Protein AF-A0A531KF89-F1 (afdb_monomer)

Solvent-accessible surface area (backbone atoms only — not comparable to full-atom values): 3051 Å² total; per-residue (Å²): 140,86,86,87,77,53,58,100,88,45,90,68,86,85,88,87,85,76,70,67,57,97,88,41,67,73,84,88,78,82,79,82,45,78,67,69,72,71,110

Sequence (39 aa):
MHWHGASATTAMTHLAIQESLDGKPVEWLEKVSDEQYRS

Secondary structure (DSSP, 8-state):
-------SSS----------BTTBS----PPPPHHHHH-

Structure (mmCIF, N/CA/C/O backbone):
data_AF-A0A531KF89-F1
#
_entry.id   AF-A0A531KF89-F1
#
loop_
_atom_site.group_PDB
_atom_site.id
_atom_site.type_symbol
_atom_site.label_atom_id
_atom_site.label_alt_id
_atom_site.label_comp_id
_atom_site.label_asym_id
_atom_site.label_entity_id
_atom_site.label_seq_id
_atom_site.pdbx_PDB_ins_code
_atom_site.Cartn_x
_atom_site.Cartn_y
_atom_site.Cartn_z
_atom_site.occupancy
_atom_site.B_iso_or_equiv
_atom_site.auth_seq_id
_atom_site.auth_comp_id
_atom_site.auth_asym_id
_atom_site.auth_atom_id
_atom_site.pdbx_PDB_model_num
ATOM 1 N N . MET A 1 1 ? 10.090 8.509 2.204 1.00 79.75 1 MET A N 1
ATOM 2 C CA . MET A 1 1 ? 9.351 7.248 2.426 1.00 79.75 1 MET A CA 1
ATOM 3 C C . MET A 1 1 ? 7.887 7.584 2.599 1.00 79.75 1 MET A C 1
ATOM 5 O O . MET A 1 1 ? 7.607 8.560 3.283 1.00 79.75 1 MET A O 1
ATOM 9 N N . HIS A 1 2 ? 6.979 6.861 1.952 1.00 94.62 2 HIS A N 1
ATOM 10 C CA . HIS A 1 2 ? 5.544 7.104 2.087 1.00 94.62 2 HIS A CA 1
ATOM 11 C C . HIS A 1 2 ? 4.773 5.790 1.970 1.00 94.62 2 H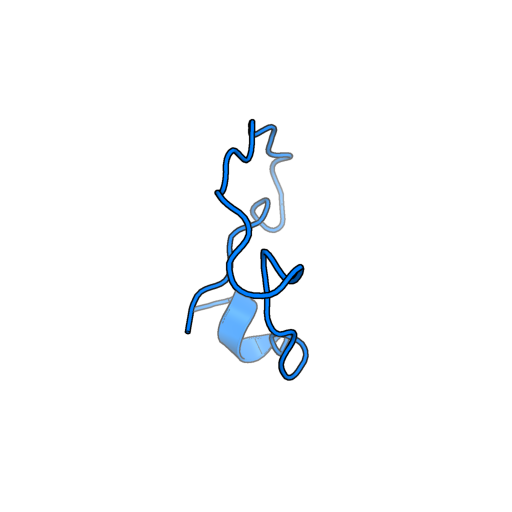IS A C 1
ATOM 13 O O . HIS A 1 2 ? 5.263 4.827 1.384 1.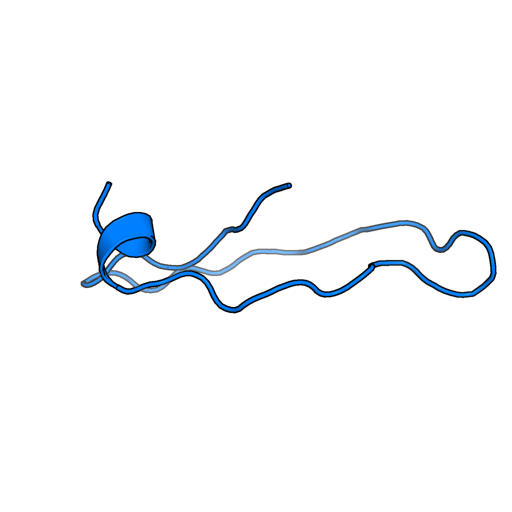00 94.62 2 HIS A O 1
ATOM 19 N N . TRP A 1 3 ? 3.567 5.781 2.521 1.00 97.19 3 TRP A N 1
ATOM 20 C CA . TRP A 1 3 ? 2.571 4.742 2.322 1.00 97.19 3 TRP A CA 1
ATOM 21 C C . TRP A 1 3 ? 1.222 5.426 2.094 1.00 97.19 3 TRP A C 1
ATOM 23 O O . TRP A 1 3 ? 1.014 6.568 2.503 1.00 97.19 3 TRP A O 1
ATOM 33 N N . HIS A 1 4 ? 0.314 4.743 1.412 1.00 96.62 4 HIS A N 1
ATOM 34 C CA . HIS A 1 4 ? -1.061 5.187 1.231 1.00 96.62 4 HIS A CA 1
ATOM 35 C C . HIS A 1 4 ? -1.972 3.962 1.281 1.00 96.62 4 HIS A C 1
ATOM 37 O O . HIS A 1 4 ? -1.618 2.888 0.789 1.00 96.62 4 HIS A O 1
ATOM 43 N N . GLY A 1 5 ? -3.148 4.104 1.874 1.00 96.88 5 GLY A N 1
ATOM 44 C CA . GLY A 1 5 ? -4.053 2.985 2.088 1.00 96.88 5 GLY A CA 1
ATOM 45 C C . GLY A 1 5 ? -5.456 3.449 2.436 1.00 96.88 5 GLY A C 1
ATOM 46 O O . GLY A 1 5 ? -5.714 4.641 2.598 1.00 96.88 5 GLY A O 1
ATOM 47 N N . ALA A 1 6 ? -6.365 2.484 2.516 1.00 97.69 6 ALA A N 1
ATOM 48 C CA . ALA A 1 6 ? -7.677 2.689 3.111 1.00 97.69 6 ALA A CA 1
ATOM 49 C C . ALA A 1 6 ? -7.547 3.145 4.575 1.00 97.69 6 ALA A C 1
ATOM 51 O O . ALA A 1 6 ? -6.506 2.948 5.199 1.00 97.69 6 ALA A O 1
ATOM 52 N N . SER A 1 7 ? -8.614 3.728 5.122 1.00 95.88 7 SER A N 1
ATOM 53 C CA . SER A 1 7 ? -8.729 3.881 6.574 1.00 95.88 7 SER A CA 1
ATOM 54 C C . SER A 1 7 ? -9.206 2.566 7.200 1.00 95.88 7 SER A C 1
ATOM 56 O O . SER A 1 7 ? -9.620 1.638 6.503 1.00 95.88 7 SER A O 1
ATOM 58 N N . ALA A 1 8 ? -9.208 2.480 8.534 1.00 95.94 8 ALA A N 1
ATOM 59 C CA . ALA A 1 8 ? -9.634 1.273 9.248 1.00 95.94 8 ALA A CA 1
ATOM 60 C C . ALA A 1 8 ? -11.096 0.859 8.978 1.00 95.94 8 ALA A C 1
ATOM 62 O O . ALA A 1 8 ? -11.445 -0.301 9.176 1.00 95.94 8 ALA A O 1
ATOM 63 N N . THR A 1 9 ? -11.952 1.792 8.551 1.00 98.00 9 THR A N 1
ATOM 64 C CA . THR A 1 9 ? -13.403 1.569 8.426 1.00 98.00 9 THR A CA 1
ATOM 65 C C . THR A 1 9 ? -13.961 1.879 7.042 1.00 98.00 9 THR A C 1
ATOM 67 O O . THR A 1 9 ? -15.147 1.662 6.809 1.00 98.00 9 THR A O 1
ATOM 70 N N . THR A 1 10 ? -13.153 2.407 6.120 1.00 98.19 10 THR A N 1
ATOM 71 C CA . THR A 1 10 ? -13.621 2.840 4.796 1.00 98.19 10 THR A CA 1
ATOM 72 C C . THR A 1 10 ? -12.646 2.398 3.715 1.00 98.19 10 THR A C 1
ATOM 74 O O . THR A 1 10 ? -11.462 2.723 3.770 1.00 98.19 10 THR A O 1
ATOM 77 N N . ALA A 1 11 ? -13.155 1.680 2.711 1.00 98.19 11 ALA A N 1
ATOM 78 C CA . ALA A 1 11 ? -12.364 1.238 1.569 1.00 98.19 11 ALA A CA 1
ATOM 79 C C . ALA A 1 11 ? -11.908 2.422 0.700 1.00 98.19 11 ALA A C 1
ATOM 81 O O . ALA A 1 11 ? -12.614 3.420 0.560 1.00 98.19 11 ALA A O 1
ATOM 82 N N . MET A 1 12 ? -10.737 2.279 0.078 1.00 98.44 12 MET A N 1
ATOM 83 C CA . MET A 1 12 ? -10.153 3.266 -0.828 1.00 98.44 12 MET A CA 1
ATOM 84 C C . MET A 1 12 ? -9.896 2.631 -2.195 1.00 98.44 12 MET A C 1
ATOM 86 O O . MET A 1 12 ? -9.524 1.463 -2.290 1.00 98.44 12 MET A O 1
ATOM 90 N N . THR 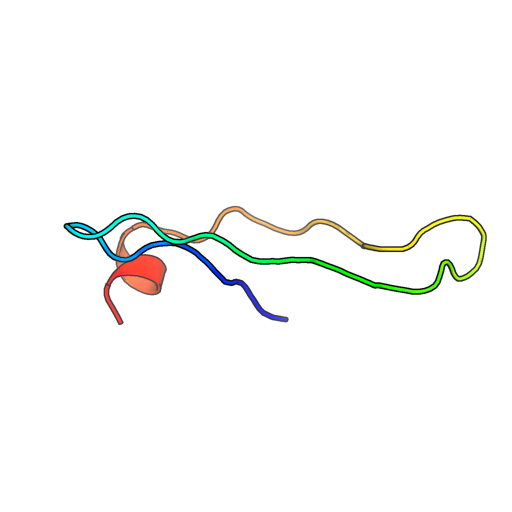A 1 13 ? -10.113 3.402 -3.259 1.00 98.44 13 THR A N 1
ATOM 91 C CA . THR A 1 13 ? -9.699 3.067 -4.626 1.00 98.44 13 THR A CA 1
ATOM 92 C C . THR A 1 13 ? -8.787 4.174 -5.124 1.00 98.44 13 THR A C 1
ATOM 94 O O . THR A 1 13 ? -9.129 5.349 -4.998 1.00 98.44 13 THR A O 1
ATOM 97 N N . HIS A 1 14 ? -7.649 3.809 -5.709 1.00 98.00 14 HIS A N 1
ATOM 98 C CA . HIS A 1 14 ? -6.768 4.766 -6.366 1.00 98.00 14 HIS A CA 1
ATOM 99 C C . HIS A 1 14 ? -6.188 4.193 -7.657 1.00 98.00 14 HIS A C 1
ATOM 101 O O . HIS A 1 14 ? -6.104 2.978 -7.836 1.00 98.00 14 HIS A O 1
ATOM 107 N N . LEU A 1 15 ? -5.784 5.101 -8.542 1.00 98.25 15 LEU A N 1
ATOM 108 C CA . LEU A 1 15 ? -4.959 4.803 -9.701 1.00 98.25 15 LEU A CA 1
ATOM 109 C C . LEU A 1 15 ? -3.519 5.200 -9.367 1.00 98.25 15 LEU A C 1
ATOM 111 O O . LEU A 1 15 ? -3.266 6.352 -9.016 1.00 98.25 15 LEU A O 1
ATOM 115 N N . ALA A 1 16 ? -2.588 4.255 -9.477 1.00 97.50 16 ALA A N 1
ATOM 116 C CA . ALA A 1 16 ? -1.161 4.510 -9.322 1.00 97.50 16 ALA A CA 1
ATOM 117 C C . ALA A 1 16 ? -0.502 4.610 -10.703 1.00 97.50 16 ALA A C 1
ATOM 119 O O . ALA A 1 16 ? -0.652 3.710 -11.529 1.00 97.50 16 ALA A O 1
ATOM 120 N N . ILE A 1 17 ? 0.221 5.702 -10.951 1.00 96.88 17 ILE A N 1
ATOM 121 C CA . ILE A 1 17 ? 1.016 5.912 -12.166 1.00 96.88 17 ILE A CA 1
ATOM 122 C C . ILE A 1 17 ? 2.407 6.336 -11.715 1.00 96.88 17 ILE A C 1
ATOM 124 O O . ILE A 1 17 ? 2.550 7.297 -10.962 1.00 96.88 17 ILE A O 1
ATOM 128 N N . GLN A 1 18 ? 3.424 5.615 -12.170 1.00 96.75 18 GLN A N 1
ATOM 129 C CA . GLN A 1 18 ? 4.818 5.862 -11.826 1.00 96.75 18 GLN A CA 1
ATOM 130 C C . GLN A 1 18 ? 5.715 5.394 -12.969 1.00 96.75 18 GLN A C 1
ATOM 132 O O . GLN A 1 18 ? 5.445 4.377 -13.610 1.00 96.75 18 GLN A O 1
ATOM 137 N N . GLU A 1 19 ? 6.770 6.154 -13.228 1.00 97.44 19 GLU A N 1
ATOM 138 C CA . GLU A 1 19 ? 7.776 5.815 -14.229 1.00 97.44 19 GLU A CA 1
ATOM 139 C C . GLU A 1 19 ? 8.778 4.801 -13.658 1.00 97.44 19 GLU A C 1
ATOM 141 O O . GLU A 1 19 ? 8.968 4.700 -12.445 1.00 97.44 19 GLU A O 1
ATOM 146 N N . SER A 1 20 ? 9.424 4.034 -14.536 1.00 97.56 20 SER A N 1
ATOM 147 C CA . SER A 1 20 ? 10.474 3.094 -14.145 1.00 97.56 20 SER A CA 1
ATOM 148 C C . SER A 1 20 ? 11.845 3.713 -14.383 1.00 97.56 20 SER A C 1
ATOM 150 O O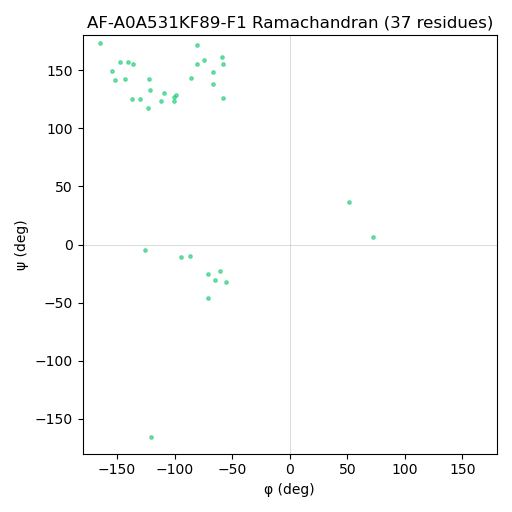 . SER A 1 20 ? 12.152 4.102 -15.508 1.00 97.56 20 SER A O 1
ATOM 152 N N . LEU A 1 21 ? 12.702 3.696 -13.364 1.00 96.56 21 LEU A N 1
ATOM 153 C CA . LEU A 1 21 ? 14.125 4.006 -13.487 1.00 96.56 21 LEU A CA 1
ATOM 154 C C . LEU A 1 21 ? 14.915 2.707 -13.308 1.00 96.56 21 LEU A C 1
ATOM 156 O O . LEU A 1 21 ? 14.622 1.934 -12.402 1.00 96.56 21 LEU A O 1
ATOM 160 N N . ASP A 1 22 ? 15.849 2.409 -14.211 1.00 96.44 22 ASP A N 1
ATOM 161 C CA . ASP A 1 22 ? 16.655 1.174 -14.1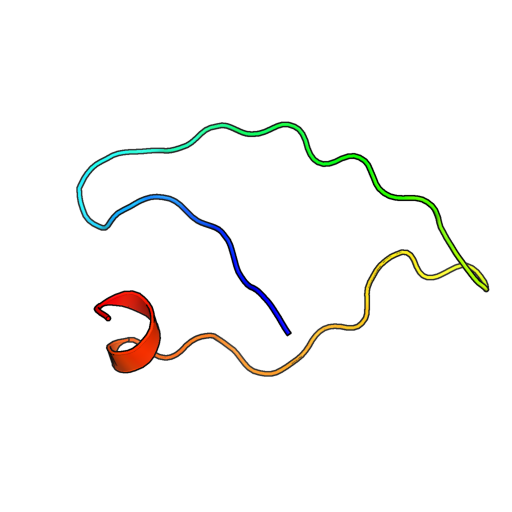73 1.00 96.44 22 ASP A CA 1
ATOM 162 C C . ASP A 1 22 ? 15.820 -0.121 -14.047 1.00 96.44 22 ASP A C 1
ATOM 164 O O . ASP A 1 22 ? 16.183 -1.076 -13.361 1.00 96.44 22 ASP A O 1
ATOM 168 N N . GLY A 1 23 ? 14.652 -0.146 -14.697 1.00 96.81 23 GLY A N 1
ATOM 169 C CA . GLY A 1 23 ? 13.723 -1.282 -14.655 1.00 96.81 23 GLY A CA 1
ATOM 170 C C . GLY A 1 23 ? 12.977 -1.463 -13.326 1.00 96.81 23 GLY A C 1
ATOM 171 O O . GLY A 1 23 ? 12.268 -2.458 -13.170 1.00 96.81 23 GLY A O 1
ATOM 172 N N . LYS A 1 24 ? 13.113 -0.529 -12.373 1.00 95.94 24 LYS A N 1
ATOM 173 C CA . LYS A 1 24 ? 12.424 -0.558 -11.080 1.00 95.94 24 LYS A CA 1
ATOM 174 C C . LYS A 1 24 ? 11.598 0.717 -10.851 1.00 95.94 24 LYS A C 1
ATOM 176 O O . LYS A 1 24 ? 12.157 1.805 -10.750 1.00 95.94 24 LYS A O 1
ATOM 181 N N . PRO A 1 25 ? 10.266 0.610 -10.717 1.00 96.38 25 PRO A N 1
ATOM 182 C CA . PRO A 1 25 ? 9.412 1.753 -10.393 1.00 96.38 25 PRO A CA 1
ATOM 183 C C . PRO A 1 25 ? 9.271 2.009 -8.882 1.00 96.38 25 PRO A C 1
ATOM 185 O O . PRO A 1 25 ? 8.672 3.006 -8.486 1.00 96.38 25 PRO A O 1
ATOM 188 N N . VAL A 1 26 ? 9.746 1.092 -8.029 1.00 96.56 26 VAL A N 1
ATOM 189 C CA . 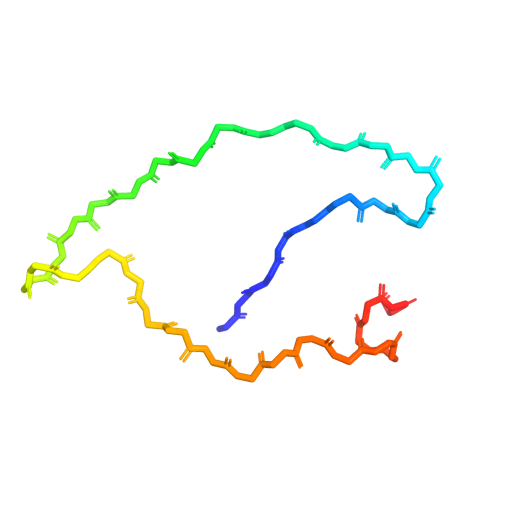VAL A 1 26 ? 9.644 1.177 -6.566 1.00 96.56 26 VAL A CA 1
ATOM 190 C C . VAL A 1 26 ? 10.766 0.378 -5.903 1.00 96.56 26 VAL A C 1
ATOM 192 O O . VAL A 1 26 ? 11.190 -0.653 -6.426 1.00 96.56 26 VAL A O 1
ATOM 195 N N . GLU A 1 27 ? 11.197 0.837 -4.732 1.00 96.75 27 GLU A N 1
ATOM 196 C CA . GLU A 1 27 ? 11.990 0.066 -3.776 1.00 96.75 27 GLU A CA 1
ATOM 197 C C . GLU A 1 27 ? 11.112 -0.188 -2.544 1.00 96.75 27 GLU A C 1
ATOM 199 O O . GLU A 1 27 ? 10.562 0.754 -1.966 1.00 96.75 27 GLU A O 1
ATOM 204 N N . TRP A 1 28 ? 10.928 -1.457 -2.178 1.00 96.44 28 TRP A N 1
ATOM 205 C CA . TRP A 1 28 ? 10.093 -1.833 -1.036 1.00 96.44 28 TRP A CA 1
ATOM 206 C C . TRP A 1 28 ? 10.885 -1.789 0.264 1.00 96.44 28 TRP A C 1
ATOM 208 O O . TRP A 1 28 ? 12.054 -2.160 0.315 1.00 96.44 28 TRP A O 1
ATOM 218 N N . LEU A 1 29 ? 10.204 -1.369 1.323 1.00 96.06 29 LEU A N 1
ATOM 219 C CA . LEU A 1 29 ? 10.771 -1.184 2.652 1.00 96.06 29 LEU A CA 1
ATOM 220 C C . LEU A 1 29 ? 10.035 -2.066 3.662 1.00 96.06 29 LEU A C 1
ATOM 222 O O . LEU A 1 29 ? 9.296 -2.985 3.294 1.00 96.06 29 LEU A O 1
ATOM 226 N N . GLU A 1 30 ? 10.240 -1.798 4.946 1.00 97.81 30 GLU A N 1
ATOM 227 C CA . GLU A 1 30 ? 9.508 -2.440 6.023 1.00 97.81 30 GLU A CA 1
ATOM 228 C C . GLU A 1 30 ? 7.989 -2.248 5.912 1.00 97.81 30 GLU A C 1
ATOM 230 O O . GLU A 1 30 ? 7.473 -1.291 5.329 1.00 97.81 30 GLU A O 1
ATOM 235 N N . LYS A 1 31 ? 7.251 -3.183 6.515 1.00 96.75 31 LYS A N 1
ATOM 236 C CA . LYS A 1 31 ? 5.807 -3.030 6.673 1.00 96.75 31 LYS A CA 1
ATOM 237 C C . LYS A 1 31 ? 5.515 -1.872 7.618 1.00 96.75 31 LYS A C 1
ATOM 239 O O . LYS A 1 31 ? 6.120 -1.777 8.683 1.00 96.75 31 LYS A O 1
ATOM 244 N N . VAL A 1 32 ? 4.510 -1.081 7.252 1.00 97.38 32 VAL A N 1
ATOM 245 C CA . VAL A 1 32 ? 3.897 -0.104 8.152 1.00 97.38 32 VAL A CA 1
ATOM 246 C C . VAL A 1 32 ? 3.370 -0.849 9.376 1.00 97.38 32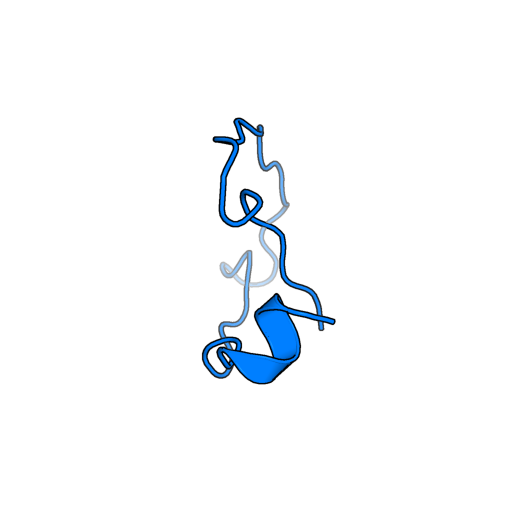 VAL A C 1
ATOM 248 O O . VAL A 1 32 ? 2.637 -1.832 9.237 1.00 97.38 32 VAL A O 1
ATOM 251 N N . SER A 1 33 ? 3.775 -0.415 10.566 1.00 97.44 33 SER A N 1
ATOM 252 C CA . SER A 1 33 ? 3.289 -0.992 11.814 1.00 97.44 33 S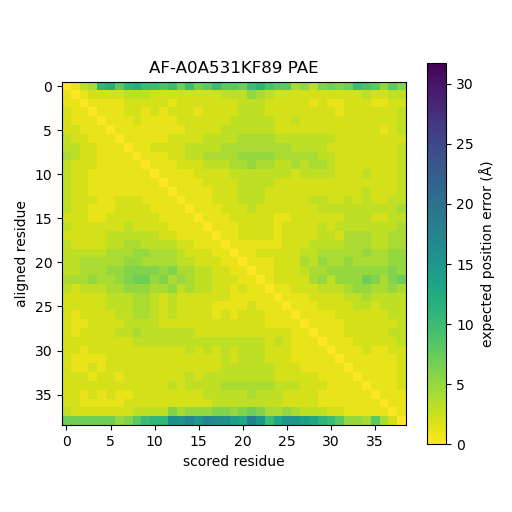ER A CA 1
ATOM 253 C C . SER A 1 33 ? 1.859 -0.544 12.106 1.00 97.44 33 SER A C 1
ATOM 255 O O . SER A 1 33 ? 1.399 0.505 11.659 1.00 97.44 33 SER A O 1
ATOM 257 N N . ASP A 1 34 ? 1.168 -1.308 12.943 1.00 97.38 34 ASP A N 1
ATOM 258 C CA . ASP A 1 34 ? -0.151 -0.951 13.460 1.00 97.38 34 ASP A CA 1
ATOM 259 C C . ASP A 1 34 ? -0.180 0.423 14.152 1.00 97.38 34 ASP A C 1
ATOM 261 O O . ASP A 1 34 ? -1.195 1.114 14.123 1.00 97.38 34 ASP A O 1
ATOM 265 N N . GLU A 1 35 ? 0.918 0.822 14.798 1.00 97.00 35 GLU A N 1
ATOM 266 C CA . GLU A 1 35 ? 1.050 2.139 15.424 1.00 97.00 35 GLU A CA 1
ATOM 267 C C . GLU A 1 35 ? 1.174 3.247 14.375 1.00 97.00 35 GLU A C 1
ATOM 269 O O . GLU A 1 35 ? 0.438 4.227 14.446 1.00 97.00 35 GLU A O 1
ATOM 274 N N . GLN A 1 36 ? 2.022 3.052 13.360 1.00 95.94 36 GLN A N 1
ATOM 275 C CA . GLN A 1 36 ? 2.193 3.995 12.247 1.00 95.94 36 GLN A CA 1
ATOM 276 C C . GLN A 1 36 ? 0.932 4.130 11.387 1.00 95.94 36 GLN A C 1
ATOM 278 O O . GLN A 1 36 ? 0.682 5.183 10.815 1.00 95.94 36 GLN A O 1
ATOM 283 N N . TYR A 1 37 ? 0.132 3.071 11.279 1.00 96.56 37 TYR A N 1
ATOM 284 C CA . TYR A 1 37 ? -1.137 3.105 10.556 1.00 96.56 37 TYR A CA 1
ATOM 285 C C . TYR A 1 37 ? -2.216 3.934 11.278 1.00 96.56 37 TYR A C 1
ATOM 287 O O . TYR A 1 37 ? -3.150 4.421 10.643 1.00 96.56 37 TYR A O 1
ATOM 295 N N . ARG A 1 38 ? -2.113 4.077 12.606 1.00 93.75 38 ARG A N 1
ATOM 296 C CA . ARG A 1 38 ? -3.104 4.768 13.449 1.00 93.75 38 ARG A CA 1
ATOM 297 C C . ARG A 1 38 ? -2.792 6.246 13.719 1.00 93.75 38 ARG A C 1
ATOM 299 O O . ARG A 1 38 ? -3.660 6.913 14.282 1.00 93.75 38 ARG A O 1
ATOM 306 N N . SER A 1 39 ? -1.590 6.722 13.386 1.00 79.06 39 SER A N 1
ATOM 307 C CA . SER A 1 39 ? -1.165 8.127 13.522 1.00 79.06 39 SER A CA 1
ATOM 308 C C . SER A 1 39 ? -1.639 8.984 12.357 1.00 79.06 39 SER A C 1
ATOM 310 O O . 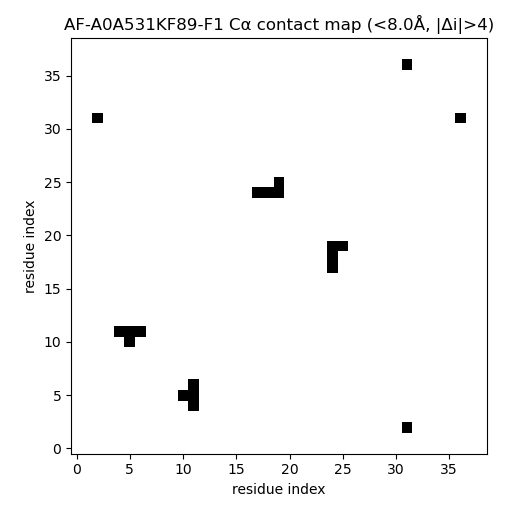SER A 1 39 ? -2.132 10.100 12.618 1.00 79.06 39 SER A O 1
#

Mean predicted aligned error: 2.6 Å

Foldseek 3Di:
DDDDAAAPPGHDDDDDDADDDPNHRDDDDDDQDPVNSVD

pLDDT: mean 96.03, std 3.99, range [79.06, 98.44]

Radius of gyration: 12.9 Å; Cα contacts (8 Å, |Δi|>4): 10; chains: 1; bounding box: 30×11×30 Å